Protein AF-A0A7R9ZHT0-F1 (afdb_monomer_lite)

pLDDT: mean 91.86, std 5.88, range [52.88, 96.81]

Organism: NCBI:txid2749911

Foldseek 3Di:
DDDDPVLLVLLVVLCVVQHQPVLVSSLVSLCPDPVCVPVCVSVVDDSVNSNVSNVVVVVVVVVVVVVVVVVVVPDDPPVVVVVVVLVVLCVQLVVQVVQQVVQVVVVHHRDDLVVGDPSNSVVVVVVVVVVVVVVVVVVVVVVVVVVVD

Structure (mmCIF, N/CA/C/O backbone):
data_AF-A0A7R9ZHT0-F1
#
_entry.id   AF-A0A7R9ZHT0-F1
#
loop_
_atom_site.group_PDB
_atom_site.id
_atom_site.type_symbol
_atom_site.label_atom_id
_atom_site.label_alt_id
_atom_site.label_comp_id
_atom_site.label_asym_id
_atom_site.label_entity_id
_atom_site.label_seq_id
_atom_site.pdbx_PDB_ins_code
_atom_site.Cartn_x
_atom_site.Cartn_y
_atom_site.Cartn_z
_atom_site.occupancy
_atom_site.B_iso_or_equiv
_atom_site.auth_seq_id
_atom_site.auth_comp_id
_atom_site.auth_asym_id
_atom_site.auth_atom_id
_atom_site.pdbx_PDB_model_num
ATOM 1 N N . ALA A 1 1 ? 15.931 15.652 -25.867 1.00 52.88 1 ALA A N 1
ATOM 2 C CA . ALA A 1 1 ? 14.928 14.864 -26.609 1.00 52.88 1 ALA A CA 1
ATOM 3 C C . ALA A 1 1 ? 14.161 14.002 -25.615 1.00 52.88 1 ALA A C 1
ATOM 5 O O . ALA A 1 1 ? 14.796 13.369 -24.778 1.00 52.88 1 ALA A O 1
ATOM 6 N N . HIS A 1 2 ? 12.830 14.044 -25.641 1.00 67.19 2 HIS A N 1
ATOM 7 C CA . HIS A 1 2 ? 11.986 13.210 -24.785 1.00 67.19 2 HIS A CA 1
ATOM 8 C C . HIS A 1 2 ? 11.977 11.781 -25.352 1.00 67.19 2 HIS A C 1
ATOM 10 O O . HIS A 1 2 ? 11.602 11.598 -26.505 1.00 67.19 2 HIS A O 1
ATOM 16 N N . PHE A 1 3 ? 12.427 10.796 -24.573 1.00 80.81 3 PHE A N 1
ATOM 17 C CA . PHE A 1 3 ? 12.337 9.377 -24.939 1.00 80.81 3 PHE A CA 1
ATOM 18 C C . PHE A 1 3 ? 10.975 8.843 -24.515 1.00 80.81 3 PHE A C 1
ATOM 20 O O . PHE A 1 3 ? 10.558 9.053 -23.374 1.00 80.81 3 PHE A O 1
ATOM 27 N N . ALA A 1 4 ? 10.284 8.180 -25.434 1.00 86.81 4 ALA A N 1
ATOM 28 C CA . ALA A 1 4 ? 9.029 7.513 -25.125 1.00 86.81 4 ALA A CA 1
ATOM 29 C C . ALA A 1 4 ? 9.278 6.225 -24.325 1.00 86.81 4 ALA A C 1
ATOM 31 O O . ALA A 1 4 ? 10.352 5.621 -24.395 1.00 86.81 4 ALA A O 1
ATOM 32 N N . LEU A 1 5 ? 8.268 5.781 -23.576 1.00 87.88 5 LEU A N 1
ATOM 33 C CA . LEU A 1 5 ? 8.373 4.562 -22.775 1.00 87.88 5 LEU A CA 1
ATOM 34 C C . LEU A 1 5 ? 8.554 3.317 -23.650 1.00 87.88 5 LEU A C 1
ATOM 36 O O . LEU A 1 5 ? 9.269 2.403 -23.244 1.00 87.88 5 LEU A O 1
ATOM 40 N N . GLU A 1 6 ? 7.962 3.272 -24.848 1.00 88.88 6 GLU A N 1
ATOM 41 C CA . GLU A 1 6 ? 8.163 2.147 -25.770 1.00 88.88 6 GLU A CA 1
ATOM 42 C C . GLU A 1 6 ? 9.625 2.027 -26.218 1.00 88.88 6 GLU A C 1
ATOM 44 O O . GLU A 1 6 ? 10.150 0.923 -26.338 1.00 88.88 6 GLU A O 1
ATOM 49 N N . GLN A 1 7 ? 10.305 3.160 -26.394 1.00 91.31 7 GLN A N 1
ATOM 50 C CA . GLN A 1 7 ? 11.706 3.208 -26.805 1.00 91.31 7 GLN A CA 1
ATOM 51 C C . GLN A 1 7 ? 12.630 2.691 -25.696 1.00 91.31 7 GLN A C 1
ATOM 53 O O . GLN A 1 7 ? 13.533 1.901 -25.961 1.00 91.31 7 GLN A O 1
ATOM 58 N N . ASP A 1 8 ? 12.370 3.078 -24.442 1.00 92.81 8 ASP A N 1
ATOM 59 C CA . ASP A 1 8 ? 13.091 2.541 -23.282 1.00 92.81 8 ASP A CA 1
ATOM 60 C C . ASP A 1 8 ? 12.857 1.035 -23.107 1.00 92.81 8 ASP A C 1
ATOM 62 O O . ASP A 1 8 ? 13.782 0.310 -22.747 1.00 92.81 8 ASP A O 1
ATOM 66 N N . ARG A 1 9 ? 11.638 0.548 -23.378 1.00 91.75 9 ARG A N 1
ATOM 67 C CA . ARG A 1 9 ? 11.325 -0.888 -23.329 1.00 91.75 9 ARG A CA 1
ATOM 68 C C . ARG A 1 9 ? 12.106 -1.668 -24.376 1.00 91.75 9 ARG A C 1
ATOM 70 O O . ARG A 1 9 ? 12.700 -2.681 -24.027 1.00 91.75 9 ARG A O 1
ATOM 77 N N . ALA A 1 10 ? 12.135 -1.192 -25.619 1.00 92.94 10 ALA A N 1
ATOM 78 C CA . ALA A 1 10 ? 12.894 -1.842 -26.682 1.00 92.94 10 ALA A CA 1
ATOM 79 C C . ALA A 1 10 ? 14.399 -1.872 -26.370 1.00 92.94 10 ALA A C 1
ATOM 81 O O . ALA A 1 10 ? 15.042 -2.906 -26.520 1.00 92.94 10 ALA A O 1
ATOM 82 N N . LEU A 1 11 ? 14.941 -0.763 -25.855 1.00 93.69 11 LEU A N 1
ATOM 83 C CA . LEU A 1 11 ? 16.327 -0.672 -25.396 1.00 93.69 11 LEU A CA 1
ATOM 84 C C . LEU A 1 11 ? 16.642 -1.701 -24.303 1.00 93.69 11 LEU A C 1
ATOM 86 O O . LEU A 1 11 ? 17.617 -2.437 -24.419 1.00 93.69 11 LEU A O 1
ATOM 90 N N . LEU A 1 12 ? 15.818 -1.775 -23.255 1.00 94.44 12 LEU A N 1
ATOM 91 C CA . LEU A 1 12 ? 16.025 -2.722 -22.157 1.00 94.44 12 LEU A CA 1
ATOM 92 C C . LEU A 1 12 ? 15.859 -4.179 -22.610 1.00 94.44 12 LEU A C 1
ATOM 94 O O . LEU A 1 12 ? 16.650 -5.020 -22.201 1.00 94.44 12 LEU A O 1
ATOM 98 N N . ALA A 1 13 ? 14.892 -4.473 -23.484 1.00 94.81 13 ALA A N 1
ATOM 99 C CA . ALA A 1 13 ? 14.693 -5.812 -24.038 1.00 94.81 13 ALA A CA 1
ATOM 100 C C . ALA A 1 13 ? 15.876 -6.259 -24.912 1.00 94.81 13 ALA A C 1
ATOM 102 O O . ALA A 1 13 ? 16.323 -7.399 -24.822 1.00 94.81 13 ALA A O 1
ATOM 103 N N . ALA A 1 14 ? 16.429 -5.354 -25.723 1.00 95.19 14 ALA A N 1
ATOM 104 C CA . ALA A 1 14 ? 17.631 -5.640 -26.496 1.00 95.19 14 ALA A CA 1
ATOM 105 C C . ALA A 1 14 ? 18.845 -5.879 -25.579 1.00 95.19 14 ALA A C 1
ATOM 107 O O . ALA A 1 14 ? 19.627 -6.796 -25.818 1.00 95.19 14 ALA A O 1
ATOM 108 N N . VAL A 1 15 ? 18.992 -5.106 -24.499 1.00 96.25 15 VAL A N 1
ATOM 109 C CA . VAL A 1 15 ? 20.058 -5.327 -23.506 1.00 96.25 15 VAL A CA 1
ATOM 110 C C . VAL A 1 15 ? 19.905 -6.660 -22.779 1.00 96.25 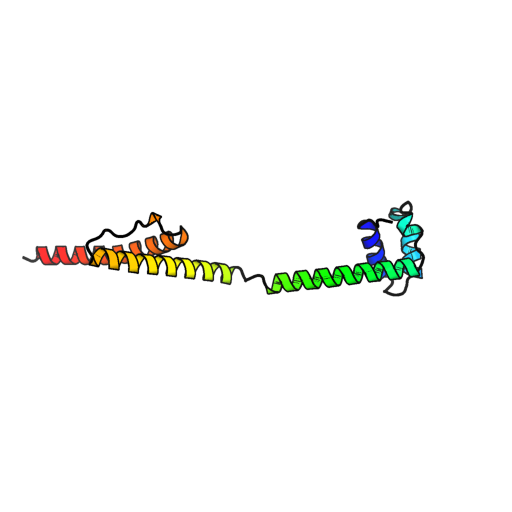15 VAL A C 1
ATOM 112 O O . VAL A 1 15 ? 20.903 -7.342 -22.573 1.00 96.25 15 VAL A O 1
ATOM 115 N N . ASP A 1 16 ? 18.684 -7.053 -22.427 1.00 96.44 16 ASP A N 1
ATOM 116 C CA . ASP A 1 16 ? 18.397 -8.363 -21.832 1.00 96.44 16 ASP A CA 1
ATOM 117 C C . ASP A 1 16 ? 18.773 -9.508 -22.790 1.00 96.44 16 ASP A C 1
ATOM 119 O O . ASP A 1 16 ? 19.438 -10.466 -22.402 1.00 96.44 16 ASP A O 1
ATOM 123 N N . LYS A 1 17 ? 18.454 -9.353 -24.082 1.00 96.81 17 LYS A N 1
ATOM 124 C CA . LYS A 1 17 ? 18.756 -10.334 -25.134 1.00 96.81 17 LYS A CA 1
ATOM 125 C C . LYS A 1 17 ? 20.254 -10.480 -25.433 1.00 96.81 17 LYS A C 1
ATOM 127 O O . LYS A 1 17 ? 20.725 -11.598 -25.630 1.00 96.81 17 LYS A O 1
ATOM 132 N N . PHE A 1 18 ? 20.997 -9.375 -25.524 1.00 96.56 18 PHE A N 1
ATOM 133 C CA . PHE A 1 18 ? 22.396 -9.371 -25.992 1.00 96.56 18 PHE A CA 1
ATOM 134 C C . PHE A 1 18 ? 23.443 -9.182 -24.892 1.00 96.56 18 PHE A C 1
ATOM 136 O O . PHE A 1 18 ? 24.641 -9.323 -25.158 1.00 96.56 18 PHE A O 1
ATOM 143 N N . GLY A 1 19 ? 23.002 -8.884 -23.673 1.00 95.38 19 GLY A N 1
ATOM 144 C CA . GLY A 1 19 ? 23.847 -8.603 -22.523 1.00 95.38 19 GLY A CA 1
ATOM 145 C C . GLY A 1 19 ? 24.223 -7.125 -22.388 1.00 95.38 19 GLY A C 1
ATOM 146 O O . GLY A 1 19 ? 24.442 -6.397 -23.362 1.00 95.38 19 GLY A O 1
ATOM 147 N N . TYR A 1 20 ? 24.345 -6.683 -21.136 1.00 96.19 20 TYR A N 1
ATOM 148 C CA . TYR A 1 20 ? 24.838 -5.351 -20.794 1.00 96.19 20 TYR A CA 1
ATOM 149 C C . TYR A 1 20 ? 26.281 -5.159 -21.288 1.00 96.19 20 TYR A C 1
ATOM 151 O O . TYR A 1 20 ? 27.129 -6.031 -21.114 1.00 96.19 20 TYR A O 1
ATOM 159 N N . GLY A 1 21 ? 26.570 -4.007 -21.899 1.00 93.56 21 GLY A N 1
ATOM 160 C CA . GLY A 1 21 ? 27.882 -3.700 -22.478 1.00 93.56 21 GLY A CA 1
ATOM 161 C C . GLY A 1 21 ? 28.012 -4.054 -23.962 1.00 93.56 21 GLY A C 1
ATOM 162 O O . GLY A 1 21 ? 28.861 -3.482 -24.644 1.00 93.56 21 GLY A O 1
ATOM 163 N N . ASN A 1 22 ? 27.143 -4.916 -24.504 1.00 96.12 22 ASN A N 1
ATOM 164 C CA . ASN A 1 22 ? 27.160 -5.301 -25.917 1.00 96.12 22 ASN A CA 1
ATOM 165 C C . ASN A 1 22 ? 26.381 -4.302 -26.798 1.00 96.12 22 ASN A C 1
ATOM 167 O O . ASN A 1 22 ? 25.418 -4.640 -27.489 1.00 96.12 22 ASN A O 1
ATOM 171 N N . TRP A 1 23 ? 26.777 -3.027 -26.741 1.00 95.75 23 TRP A N 1
ATOM 172 C CA . TRP A 1 23 ? 26.031 -1.914 -27.343 1.00 95.75 23 TRP A CA 1
ATOM 173 C C . TRP A 1 23 ? 25.949 -1.969 -28.862 1.00 95.75 23 TRP A C 1
ATOM 175 O O . TRP A 1 23 ? 25.027 -1.405 -29.442 1.00 95.75 23 TRP A O 1
ATOM 185 N N . GLU A 1 24 ? 26.908 -2.624 -29.510 1.00 95.62 24 GLU A N 1
ATOM 186 C CA . GLU A 1 24 ? 26.866 -2.843 -30.948 1.00 95.62 24 GLU A CA 1
ATOM 187 C C . GLU A 1 24 ? 25.712 -3.768 -31.330 1.00 95.62 24 GLU A C 1
ATOM 189 O O . GLU A 1 24 ? 24.863 -3.361 -32.118 1.00 95.62 24 GLU A O 1
ATOM 194 N N . ALA A 1 25 ? 25.610 -4.942 -30.702 1.00 95.69 25 ALA A N 1
ATOM 195 C CA . ALA A 1 25 ? 24.510 -5.871 -30.951 1.00 95.69 25 ALA A CA 1
ATOM 196 C C . ALA A 1 25 ? 23.144 -5.250 -30.611 1.00 95.69 25 ALA A C 1
ATOM 198 O O . ALA A 1 25 ? 22.204 -5.349 -31.397 1.00 95.69 25 ALA A O 1
ATOM 199 N N . VAL A 1 26 ? 23.057 -4.528 -29.488 1.00 95.56 26 VAL A N 1
ATOM 200 C CA . VAL A 1 26 ? 21.846 -3.790 -29.088 1.00 95.56 26 VAL A CA 1
ATOM 201 C C . VAL A 1 26 ? 21.449 -2.758 -30.144 1.00 95.56 26 VAL A C 1
ATOM 203 O O . VAL A 1 26 ? 20.281 -2.655 -30.506 1.00 95.56 26 VAL A O 1
ATOM 206 N N . ARG A 1 27 ? 22.410 -1.990 -30.664 1.00 95.25 27 ARG A N 1
ATOM 207 C CA . ARG A 1 27 ? 22.149 -0.974 -31.688 1.00 95.25 27 ARG A CA 1
ATOM 208 C C . ARG A 1 27 ? 21.666 -1.593 -32.995 1.00 95.25 27 ARG A C 1
ATOM 210 O O . ARG A 1 27 ? 20.751 -1.049 -33.608 1.00 95.25 27 ARG A O 1
ATOM 217 N N . GLU A 1 28 ? 22.281 -2.689 -33.431 1.00 94.75 28 GLU A N 1
ATOM 218 C CA . GLU A 1 28 ? 21.884 -3.353 -34.675 1.00 94.75 28 GLU A CA 1
ATOM 219 C C . GLU A 1 28 ? 20.489 -3.982 -34.565 1.00 94.75 28 GLU A C 1
ATOM 221 O O . GLU A 1 28 ? 19.693 -3.839 -35.491 1.00 94.75 28 GLU A O 1
ATOM 226 N N . GLU A 1 29 ? 20.128 -4.555 -33.411 1.00 94.12 29 GLU A N 1
ATOM 227 C CA . GLU A 1 29 ? 18.758 -5.023 -33.159 1.00 94.12 29 GLU A CA 1
ATOM 228 C C . GLU A 1 29 ? 17.744 -3.884 -33.313 1.00 94.12 29 GLU A C 1
ATOM 230 O O . GLU A 1 29 ? 16.784 -4.008 -34.072 1.00 94.12 29 GLU A O 1
ATOM 235 N N . LEU A 1 30 ? 17.987 -2.742 -32.658 1.00 92.31 30 LEU A N 1
ATOM 236 C CA . LEU A 1 30 ? 17.079 -1.592 -32.706 1.00 92.31 30 LEU A CA 1
ATOM 237 C C . LEU A 1 30 ? 16.915 -1.036 -34.125 1.00 92.31 30 LEU A C 1
ATOM 239 O O . LEU A 1 30 ? 15.847 -0.535 -34.470 1.00 92.31 30 LEU A O 1
ATOM 243 N N . ARG A 1 31 ? 17.959 -1.120 -34.954 1.00 92.19 31 ARG A N 1
ATOM 244 C CA . ARG A 1 31 ? 17.916 -0.710 -36.366 1.00 92.19 31 ARG A CA 1
ATOM 245 C C . ARG A 1 31 ? 17.191 -1.702 -37.257 1.00 92.19 31 ARG A C 1
ATOM 247 O O . ARG A 1 31 ? 16.570 -1.294 -38.235 1.00 92.19 31 ARG A O 1
ATOM 254 N N . SER A 1 32 ? 17.287 -2.985 -36.931 1.00 91.50 32 SER A N 1
ATOM 255 C CA . SER A 1 32 ? 16.609 -4.051 -37.666 1.00 91.50 32 SER A CA 1
ATOM 256 C C . SER A 1 32 ? 15.109 -4.132 -37.364 1.00 91.50 32 SER A C 1
ATOM 258 O O . SER A 1 32 ? 14.355 -4.683 -38.165 1.00 91.50 32 SER A O 1
ATOM 260 N N . ASP A 1 33 ? 14.662 -3.563 -36.241 1.00 89.94 33 ASP A N 1
ATOM 261 C CA . ASP A 1 33 ? 13.259 -3.572 -35.836 1.00 89.94 33 ASP A CA 1
ATOM 262 C C . ASP A 1 33 ? 12.406 -2.609 -36.684 1.00 89.94 33 ASP A C 1
ATOM 264 O O . ASP A 1 33 ? 12.517 -1.379 -36.610 1.00 89.94 33 ASP A O 1
ATOM 268 N N . VAL A 1 34 ? 11.483 -3.190 -37.455 1.00 90.12 34 VAL A N 1
ATOM 269 C CA . VAL A 1 34 ? 10.526 -2.473 -38.311 1.00 90.12 34 VAL A CA 1
ATOM 270 C C . VAL A 1 34 ? 9.637 -1.525 -37.497 1.00 90.12 34 VAL A C 1
ATOM 272 O O . VAL A 1 34 ? 9.286 -0.445 -37.973 1.00 90.12 34 VAL A O 1
ATOM 275 N N . HIS A 1 35 ? 9.308 -1.864 -36.248 1.00 87.81 35 HIS A N 1
ATOM 276 C CA . HIS A 1 35 ? 8.480 -1.019 -35.383 1.00 87.81 35 HIS A CA 1
ATOM 277 C C . HIS A 1 35 ? 9.207 0.248 -34.915 1.00 87.81 35 HIS A C 1
ATOM 279 O O . HIS A 1 35 ? 8.567 1.244 -34.563 1.00 87.81 35 HIS A O 1
ATOM 285 N N . LEU A 1 36 ? 10.540 0.242 -34.951 1.00 88.19 36 LEU A N 1
ATOM 286 C CA . LEU A 1 36 ? 11.381 1.375 -34.574 1.00 88.19 36 LEU A CA 1
ATOM 287 C C . LEU A 1 36 ? 11.918 2.142 -35.782 1.00 88.19 36 LEU A C 1
ATOM 289 O O . LEU A 1 36 ? 12.610 3.141 -35.588 1.00 88.19 36 LEU A O 1
ATOM 293 N N . GLN A 1 37 ? 11.597 1.731 -37.010 1.00 86.94 37 GLN A N 1
ATOM 294 C CA . GLN A 1 37 ? 12.170 2.288 -38.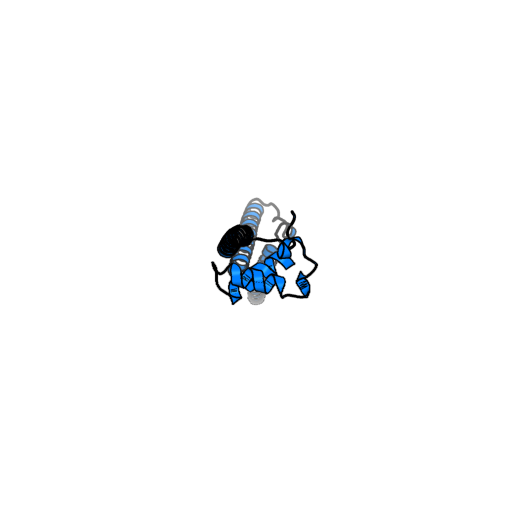239 1.00 86.94 37 GLN A CA 1
ATOM 295 C C . GLN A 1 37 ? 12.031 3.818 -38.334 1.00 86.94 37 GLN A C 1
ATOM 297 O O . GLN A 1 37 ? 12.968 4.513 -38.725 1.00 86.94 37 GLN A O 1
ATOM 302 N N . PHE A 1 38 ? 10.881 4.361 -37.925 1.00 88.38 38 PHE A N 1
ATOM 303 C CA . PHE A 1 38 ? 10.607 5.806 -37.940 1.00 88.38 38 PHE A CA 1
ATOM 304 C C . PHE A 1 38 ? 10.903 6.499 -36.602 1.00 88.38 38 PHE A C 1
ATOM 306 O O . PHE A 1 38 ? 10.732 7.709 -36.458 1.00 88.38 38 PHE A O 1
ATOM 313 N N . GLN A 1 39 ? 11.373 5.749 -35.603 1.00 88.69 39 GLN A N 1
ATOM 314 C CA . GLN A 1 39 ? 11.724 6.271 -34.287 1.00 88.69 39 GLN A CA 1
ATOM 315 C C . GLN A 1 39 ? 13.144 6.845 -34.312 1.00 88.69 39 GLN A C 1
ATOM 317 O O . GLN A 1 39 ? 14.078 6.284 -33.738 1.00 88.69 39 GLN A O 1
ATOM 322 N N . HIS A 1 40 ? 13.306 7.998 -34.968 1.00 86.69 40 HIS A N 1
ATOM 323 C CA . HIS A 1 40 ? 14.607 8.637 -35.208 1.00 86.69 40 HIS A CA 1
ATOM 324 C C . HIS A 1 40 ? 15.456 8.834 -33.941 1.00 86.69 40 HIS A C 1
ATOM 326 O O . HIS A 1 40 ? 16.682 8.761 -34.009 1.00 86.69 40 HIS A O 1
ATOM 332 N N . ALA A 1 41 ? 14.821 9.036 -32.780 1.00 86.69 41 ALA A N 1
ATOM 333 C CA . ALA A 1 41 ? 15.514 9.166 -31.499 1.00 86.69 41 ALA A CA 1
ATOM 334 C C . ALA A 1 41 ? 16.298 7.901 -31.106 1.00 86.69 41 ALA A C 1
ATOM 336 O O . ALA A 1 41 ? 17.391 8.028 -30.564 1.00 86.69 41 ALA A O 1
ATOM 337 N N . VAL A 1 42 ? 15.758 6.711 -31.396 1.00 88.88 42 VAL A N 1
ATOM 338 C CA . VAL A 1 42 ? 16.399 5.414 -31.121 1.00 88.88 42 VAL A CA 1
ATOM 339 C C . VAL A 1 42 ? 17.342 5.031 -32.259 1.00 88.88 42 VAL A C 1
ATOM 341 O O . VAL A 1 42 ? 18.483 4.647 -32.015 1.00 88.88 42 VAL A O 1
ATOM 344 N N . GLN A 1 43 ? 16.903 5.220 -33.507 1.00 90.31 43 GLN A N 1
ATOM 345 C CA . GLN A 1 43 ? 17.689 4.903 -34.707 1.00 90.31 43 GLN A CA 1
ATOM 346 C C . GLN A 1 43 ? 19.013 5.684 -34.782 1.00 90.31 43 GLN A C 1
ATOM 348 O O . GLN A 1 43 ? 20.027 5.172 -35.263 1.00 90.31 43 GLN A O 1
ATOM 353 N N . GLY A 1 44 ? 19.012 6.926 -34.287 1.00 89.62 44 GLY A N 1
ATOM 354 C CA . GLY A 1 44 ? 20.173 7.814 -34.278 1.00 89.62 44 GLY A CA 1
ATOM 355 C C . GLY A 1 44 ? 21.135 7.623 -33.103 1.00 89.62 44 GLY A C 1
ATOM 356 O O . GLY A 1 44 ? 22.127 8.348 -33.025 1.00 89.62 44 GLY A O 1
ATOM 357 N N . MET A 1 45 ? 20.873 6.697 -32.174 1.00 91.12 45 MET A N 1
ATOM 358 C CA . MET A 1 45 ? 21.739 6.522 -31.006 1.00 91.12 45 MET A CA 1
ATOM 359 C C . MET A 1 45 ? 23.085 5.897 -31.391 1.00 91.12 45 MET A C 1
ATOM 361 O O . MET A 1 45 ? 23.158 4.873 -32.075 1.00 91.12 45 MET A O 1
ATOM 365 N N . ASN A 1 46 ? 24.170 6.490 -30.895 1.00 93.94 46 ASN A N 1
ATOM 366 C CA . ASN A 1 46 ? 25.476 5.836 -30.875 1.00 93.94 46 ASN A CA 1
ATOM 367 C C . ASN A 1 46 ? 25.616 4.949 -29.616 1.00 93.94 46 ASN A C 1
ATOM 369 O O . ASN A 1 46 ? 24.778 4.992 -28.715 1.00 93.94 46 ASN A O 1
ATOM 373 N N . GLN A 1 47 ? 26.677 4.141 -29.547 1.00 94.44 47 GLN A N 1
ATOM 374 C CA . GLN A 1 47 ? 26.890 3.198 -28.438 1.00 94.44 47 GLN A CA 1
ATOM 375 C C . GLN A 1 47 ? 26.968 3.899 -27.067 1.00 94.44 47 GLN A C 1
ATOM 377 O O . GLN A 1 47 ? 26.400 3.409 -26.096 1.00 94.44 47 GLN A O 1
ATOM 382 N N . ASP A 1 48 ? 27.600 5.074 -26.996 1.00 95.00 48 ASP A N 1
ATOM 383 C CA . ASP A 1 48 ? 27.708 5.873 -25.766 1.00 95.00 48 ASP A CA 1
ATOM 384 C C . ASP A 1 48 ? 26.339 6.387 -25.285 1.00 95.00 48 ASP A C 1
ATOM 386 O O . ASP A 1 48 ? 26.013 6.311 -24.101 1.00 95.00 48 ASP A O 1
ATOM 390 N N . MET A 1 49 ? 25.490 6.850 -26.206 1.00 93.88 49 MET A N 1
ATOM 391 C CA . MET A 1 49 ? 24.121 7.267 -25.896 1.00 93.88 49 MET A CA 1
ATOM 392 C C . MET A 1 49 ? 23.273 6.099 -25.393 1.00 93.88 49 MET A C 1
ATOM 394 O O . MET A 1 49 ? 22.478 6.292 -24.472 1.00 93.88 49 MET A O 1
ATOM 398 N N . ILE A 1 50 ? 23.441 4.906 -25.978 1.00 94.50 50 ILE A N 1
ATOM 399 C CA . ILE A 1 50 ? 22.761 3.682 -25.528 1.00 94.50 50 ILE A CA 1
ATOM 400 C C . ILE A 1 50 ? 23.193 3.362 -24.100 1.00 94.50 50 ILE A C 1
ATOM 402 O O . ILE A 1 50 ? 22.334 3.298 -23.223 1.00 94.50 50 ILE A O 1
ATOM 406 N N . GLY A 1 51 ? 24.501 3.270 -23.842 1.00 95.12 51 GLY A N 1
ATOM 407 C CA . GLY A 1 51 ? 25.033 2.997 -22.504 1.00 95.12 51 GLY A CA 1
ATOM 408 C C . GLY A 1 51 ? 24.507 3.986 -21.460 1.00 95.12 51 GLY A C 1
ATOM 409 O O . GLY A 1 51 ? 23.866 3.588 -20.489 1.00 95.12 51 GLY A O 1
ATOM 410 N N . LYS A 1 52 ? 24.634 5.295 -21.720 1.00 95.19 52 LYS A N 1
ATOM 411 C CA . LYS A 1 52 ? 24.128 6.347 -20.819 1.00 95.19 52 LYS A CA 1
ATOM 412 C C . LYS A 1 52 ? 22.626 6.242 -20.560 1.00 95.19 52 LYS A C 1
ATOM 414 O O . LYS A 1 52 ? 22.177 6.511 -19.442 1.00 95.19 52 LYS A O 1
ATOM 419 N N . ARG A 1 53 ? 21.832 5.893 -21.580 1.00 94.25 53 ARG A N 1
ATOM 420 C CA . ARG A 1 53 ? 20.376 5.765 -21.441 1.00 94.25 53 ARG A CA 1
ATOM 421 C C . ARG A 1 53 ? 20.007 4.552 -20.596 1.00 94.25 53 ARG A C 1
ATOM 423 O O . ARG A 1 53 ? 19.159 4.685 -19.713 1.00 94.25 53 ARG A O 1
ATOM 430 N N . ILE A 1 54 ? 20.659 3.417 -20.826 1.00 95.31 54 ILE A N 1
ATOM 431 C CA . ILE A 1 54 ? 20.463 2.196 -20.043 1.00 95.31 54 ILE A CA 1
ATOM 432 C C . ILE A 1 54 ? 20.857 2.436 -18.586 1.00 95.31 54 ILE A C 1
ATOM 434 O O . ILE A 1 54 ? 20.043 2.191 -17.703 1.00 95.31 54 ILE A O 1
ATOM 438 N N . ASP A 1 55 ? 22.015 3.042 -18.322 1.00 95.31 55 ASP A N 1
ATOM 439 C CA . ASP A 1 55 ? 22.459 3.368 -16.958 1.00 95.31 55 ASP A CA 1
ATOM 440 C C . ASP A 1 55 ? 21.492 4.297 -16.230 1.00 95.31 55 ASP A C 1
ATOM 442 O O . ASP A 1 55 ? 21.285 4.203 -15.019 1.00 95.31 55 ASP A O 1
ATOM 446 N N . TYR A 1 56 ? 20.913 5.253 -16.956 1.00 94.44 56 TYR A N 1
ATOM 447 C CA . TYR A 1 56 ? 19.878 6.116 -16.410 1.00 94.44 56 TYR A CA 1
ATOM 448 C C . TYR A 1 56 ? 18.616 5.318 -16.048 1.00 94.44 56 TYR A C 1
ATOM 450 O O . TYR A 1 56 ? 18.089 5.488 -14.949 1.00 94.44 56 TYR A O 1
ATOM 458 N N . ARG A 1 57 ? 18.143 4.431 -16.933 1.00 93.62 57 ARG A N 1
ATOM 459 C CA . ARG A 1 57 ? 16.942 3.611 -16.701 1.00 93.62 57 ARG A CA 1
ATOM 460 C C . ARG A 1 57 ? 17.132 2.579 -15.593 1.00 93.62 57 ARG A C 1
ATOM 462 O O . ARG A 1 57 ? 16.227 2.431 -14.777 1.00 93.62 57 ARG A O 1
ATOM 469 N N . MET A 1 58 ? 18.296 1.941 -15.515 1.00 93.31 58 MET A N 1
ATOM 470 C CA . MET A 1 58 ? 18.645 1.004 -14.444 1.00 93.31 58 MET A CA 1
ATOM 471 C C . MET A 1 58 ? 18.609 1.701 -13.080 1.00 93.31 58 MET A C 1
ATOM 473 O O . MET A 1 58 ? 17.892 1.257 -12.190 1.00 93.31 58 MET A O 1
ATOM 477 N N . ARG A 1 59 ? 19.236 2.879 -12.951 1.00 95.19 59 ARG A N 1
ATOM 478 C CA . ARG A 1 59 ? 19.181 3.679 -11.712 1.00 95.19 59 ARG A CA 1
ATOM 479 C C . ARG A 1 59 ? 17.768 4.119 -11.325 1.00 95.19 59 ARG A C 1
ATOM 481 O O . ARG A 1 59 ? 17.462 4.245 -10.142 1.00 95.19 59 ARG A O 1
ATOM 488 N N . GLN A 1 60 ? 16.908 4.422 -12.300 1.00 94.25 60 GLN A N 1
ATOM 489 C CA . GLN A 1 60 ? 15.498 4.725 -12.020 1.00 94.25 60 GLN A CA 1
ATOM 490 C C . GLN A 1 60 ? 14.762 3.484 -11.505 1.00 94.25 60 GLN A C 1
ATOM 492 O O . GLN A 1 60 ? 14.050 3.572 -10.509 1.00 94.25 60 GLN A O 1
ATOM 497 N N . MET A 1 61 ? 14.981 2.330 -12.136 1.00 93.75 61 MET A N 1
ATOM 498 C CA . MET A 1 61 ? 14.387 1.060 -11.725 1.00 93.75 61 MET A CA 1
ATOM 499 C C . MET A 1 61 ? 14.822 0.652 -10.312 1.00 93.75 61 MET A C 1
ATOM 501 O O . MET A 1 61 ? 13.974 0.276 -9.512 1.00 93.75 61 MET A O 1
ATOM 505 N N . GLU A 1 62 ? 16.105 0.792 -9.970 1.00 94.94 62 GLU A N 1
ATOM 506 C CA . GLU A 1 62 ? 16.625 0.528 -8.619 1.00 94.94 62 GLU A CA 1
ATOM 507 C C . GLU A 1 62 ? 15.909 1.373 -7.558 1.00 94.94 62 GLU A C 1
ATOM 509 O O . GLU A 1 62 ? 15.446 0.846 -6.548 1.00 94.94 62 GLU A O 1
ATOM 514 N N . LYS A 1 63 ? 15.730 2.674 -7.820 1.00 96.00 63 LYS A N 1
ATOM 515 C CA . LYS A 1 63 ? 14.987 3.573 -6.922 1.00 96.00 63 LYS A CA 1
ATOM 516 C C . LYS A 1 63 ? 13.519 3.183 -6.786 1.00 96.00 63 LYS A C 1
ATOM 518 O O . LYS A 1 63 ? 12.953 3.280 -5.698 1.00 96.00 63 LYS A O 1
ATOM 523 N N . GLU A 1 64 ? 12.881 2.765 -7.878 1.00 94.56 64 GLU A N 1
ATOM 524 C CA . GLU A 1 64 ? 11.500 2.283 -7.833 1.00 94.56 64 GLU A CA 1
ATOM 525 C C . GLU A 1 64 ? 11.372 0.998 -7.011 1.00 94.56 64 GLU A C 1
ATOM 527 O O . GLU A 1 64 ? 10.425 0.868 -6.234 1.00 94.56 64 GLU A O 1
ATOM 532 N N . VAL A 1 65 ? 12.315 0.064 -7.157 1.00 95.56 65 VAL A N 1
ATOM 533 C CA . VAL A 1 65 ? 12.357 -1.174 -6.370 1.00 95.56 65 VAL A CA 1
ATOM 534 C C . VAL A 1 65 ? 12.526 -0.850 -4.889 1.00 95.56 65 VAL A C 1
ATOM 536 O O . VAL A 1 65 ? 11.708 -1.290 -4.085 1.00 95.56 65 VAL A O 1
ATOM 539 N N . GLU A 1 66 ? 13.490 -0.001 -4.530 1.00 95.62 66 GLU A N 1
ATOM 540 C CA . GLU A 1 66 ? 13.709 0.431 -3.145 1.00 95.62 66 GLU A CA 1
ATOM 541 C C . GLU A 1 66 ? 12.447 1.072 -2.539 1.00 95.62 66 GLU A C 1
ATOM 543 O O . GLU A 1 66 ? 12.038 0.748 -1.419 1.00 95.62 66 GLU A O 1
ATOM 548 N N . ALA A 1 67 ? 11.773 1.948 -3.292 1.00 94.94 67 ALA A N 1
ATOM 549 C CA . ALA A 1 67 ? 10.536 2.584 -2.850 1.00 94.94 67 ALA A CA 1
ATOM 550 C C . ALA A 1 67 ? 9.403 1.566 -2.627 1.00 94.94 67 ALA A C 1
ATOM 552 O O . ALA A 1 67 ? 8.678 1.660 -1.631 1.00 94.94 67 ALA A O 1
ATOM 553 N N . ARG A 1 68 ? 9.257 0.581 -3.524 1.00 93.38 68 ARG A N 1
ATOM 554 C CA . ARG A 1 68 ? 8.255 -0.492 -3.400 1.00 93.38 68 ARG A CA 1
ATOM 555 C C . ARG A 1 68 ? 8.548 -1.399 -2.211 1.00 93.38 68 ARG A C 1
ATOM 557 O O . ARG A 1 68 ? 7.632 -1.700 -1.453 1.00 93.38 68 ARG A O 1
ATOM 564 N N . GLU A 1 69 ? 9.805 -1.777 -1.999 1.00 94.00 69 GLU A N 1
ATOM 565 C CA . GLU A 1 69 ? 10.212 -2.579 -0.843 1.00 94.00 69 GLU A CA 1
ATOM 566 C C . GLU A 1 69 ? 9.976 -1.845 0.475 1.00 94.00 69 GLU A C 1
ATOM 568 O O . GLU A 1 69 ? 9.473 -2.433 1.432 1.00 94.00 69 GLU A O 1
ATOM 573 N N . LYS A 1 70 ? 10.305 -0.550 0.536 1.00 93.88 70 LYS A N 1
ATOM 574 C CA . LYS A 1 70 ? 10.044 0.276 1.719 1.00 93.88 70 LYS A CA 1
ATOM 575 C C . LYS A 1 70 ? 8.551 0.354 2.017 1.00 93.88 70 LYS A C 1
ATOM 577 O O . LYS A 1 70 ? 8.158 0.212 3.174 1.00 93.88 70 LYS A O 1
ATOM 582 N N . LYS A 1 71 ? 7.727 0.542 0.981 1.00 92.31 71 LYS A N 1
ATOM 583 C CA . LYS A 1 71 ? 6.270 0.556 1.115 1.00 92.31 71 LYS A CA 1
ATOM 584 C C . LYS A 1 71 ? 5.760 -0.784 1.644 1.00 92.31 71 LYS A C 1
ATOM 586 O O . LYS A 1 71 ? 5.073 -0.796 2.659 1.00 92.31 71 LYS A O 1
ATOM 591 N N . LEU A 1 72 ? 6.184 -1.892 1.039 1.00 88.94 72 LEU A N 1
ATOM 592 C CA . LEU A 1 72 ? 5.785 -3.240 1.446 1.00 88.94 72 LEU A CA 1
ATOM 593 C C . LEU A 1 72 ? 6.193 -3.556 2.893 1.00 88.94 72 LEU A C 1
ATOM 595 O O . LEU A 1 72 ? 5.405 -4.118 3.642 1.00 88.94 72 LEU A O 1
ATOM 599 N N . LYS A 1 73 ? 7.393 -3.144 3.321 1.00 87.81 73 LYS A N 1
ATOM 600 C CA . LYS A 1 73 ? 7.852 -3.301 4.714 1.00 87.81 73 LYS A CA 1
ATOM 601 C C . LYS A 1 73 ? 7.031 -2.479 5.712 1.00 87.81 73 LYS A C 1
ATOM 603 O O . LYS A 1 73 ? 6.945 -2.855 6.875 1.00 87.81 73 LYS A O 1
ATOM 608 N N . SER A 1 74 ? 6.474 -1.347 5.280 1.00 88.25 74 SER A N 1
ATOM 609 C CA . SER A 1 74 ? 5.645 -0.474 6.123 1.00 88.25 74 SER A CA 1
ATOM 610 C C . SER A 1 74 ? 4.159 -0.840 6.126 1.00 88.25 74 SER A C 1
ATOM 612 O O . SER A 1 74 ? 3.423 -0.393 7.006 1.00 88.25 74 SER A O 1
ATOM 614 N N . GLU A 1 75 ? 3.704 -1.633 5.155 1.00 89.94 75 GLU A N 1
ATOM 615 C CA . GLU A 1 75 ? 2.318 -2.076 5.075 1.00 89.94 75 GLU A CA 1
ATOM 616 C C . GLU A 1 75 ? 2.052 -3.120 6.163 1.00 89.94 75 GLU A C 1
ATOM 618 O O . GLU A 1 75 ? 2.640 -4.202 6.197 1.00 89.94 75 GLU A O 1
ATOM 623 N N . LYS A 1 76 ? 1.155 -2.779 7.093 1.00 89.38 76 LYS A N 1
ATOM 624 C CA . LYS A 1 76 ? 0.713 -3.722 8.117 1.00 89.38 76 LYS A CA 1
ATOM 625 C C . LYS A 1 76 ? -0.124 -4.827 7.459 1.00 89.38 76 LYS A C 1
ATOM 627 O O . LYS A 1 76 ? -1.023 -4.510 6.676 1.00 89.38 76 LYS A O 1
ATOM 632 N N . PRO A 1 77 ? 0.099 -6.103 7.811 1.00 90.69 77 PRO A N 1
ATOM 633 C CA . PRO A 1 77 ? -0.768 -7.194 7.385 1.00 90.69 77 PRO A CA 1
ATOM 634 C C . PRO A 1 77 ? -2.238 -6.935 7.750 1.00 90.69 77 PRO A C 1
ATOM 636 O O . PRO A 1 77 ? -2.534 -6.409 8.825 1.00 90.69 77 PRO A O 1
ATOM 639 N N . ALA A 1 78 ? -3.171 -7.329 6.879 1.00 90.62 78 ALA A N 1
ATOM 640 C CA . ALA A 1 78 ? -4.601 -7.043 7.052 1.00 90.62 78 ALA A CA 1
ATOM 641 C C . ALA A 1 78 ? -5.175 -7.585 8.376 1.00 90.62 78 ALA A C 1
ATOM 643 O O . ALA A 1 78 ? -6.003 -6.934 9.010 1.00 90.62 78 ALA A O 1
ATOM 644 N N . ASN A 1 79 ? -4.694 -8.744 8.830 1.00 92.12 79 ASN A N 1
ATOM 645 C CA . ASN A 1 79 ? -5.061 -9.326 10.121 1.00 92.12 79 ASN A CA 1
ATOM 646 C C . ASN A 1 79 ? -4.589 -8.473 11.311 1.00 92.12 79 ASN A C 1
ATOM 648 O O . ASN A 1 79 ? -5.319 -8.353 12.290 1.00 92.12 79 ASN A O 1
ATOM 652 N N . VAL A 1 80 ? -3.408 -7.851 11.227 1.00 93.12 80 VAL A N 1
ATOM 653 C CA . VAL A 1 80 ? -2.900 -6.943 12.270 1.00 93.12 80 VAL A CA 1
ATOM 654 C C . VAL A 1 80 ? -3.754 -5.680 12.329 1.00 93.12 80 VAL A C 1
ATOM 656 O O . VAL A 1 80 ? -4.145 -5.264 13.413 1.00 93.12 80 VAL A O 1
ATOM 659 N N . VAL A 1 81 ? -4.111 -5.110 11.175 1.00 93.75 81 VAL A N 1
ATOM 660 C CA . VAL A 1 81 ? -4.995 -3.933 11.106 1.00 93.75 81 VAL A CA 1
ATOM 661 C C . VAL A 1 81 ? -6.377 -4.244 11.688 1.00 93.75 81 VAL A C 1
ATOM 663 O O . VAL A 1 81 ? -6.903 -3.463 12.479 1.00 93.75 81 VAL A O 1
ATOM 666 N N . ALA A 1 82 ? -6.954 -5.399 11.344 1.00 92.44 82 ALA A N 1
ATOM 667 C CA . ALA A 1 82 ? -8.236 -5.836 11.891 1.00 92.44 82 ALA A CA 1
ATOM 668 C C . ALA A 1 82 ? -8.172 -6.041 13.416 1.00 92.44 82 ALA A C 1
ATOM 670 O O . ALA A 1 82 ? -9.059 -5.578 14.131 1.00 92.44 82 ALA A O 1
ATOM 671 N N . ALA A 1 83 ? -7.104 -6.670 13.921 1.00 93.12 83 ALA A N 1
ATOM 672 C CA . ALA A 1 83 ? -6.897 -6.863 15.353 1.00 93.12 83 ALA A CA 1
ATOM 673 C C . ALA A 1 83 ? -6.730 -5.529 16.101 1.00 93.12 83 ALA A C 1
ATOM 675 O O . ALA A 1 83 ? -7.341 -5.337 17.149 1.00 93.12 83 ALA A O 1
ATOM 676 N N . GLU A 1 84 ? -5.961 -4.579 15.559 1.00 94.69 84 GLU A N 1
ATOM 677 C CA . GLU A 1 84 ? -5.814 -3.237 16.140 1.00 94.69 84 GLU A CA 1
ATOM 678 C C . GLU A 1 84 ? -7.158 -2.500 16.210 1.00 94.69 84 GLU A C 1
ATOM 680 O O . GLU A 1 84 ? -7.467 -1.887 17.233 1.00 94.69 84 GLU A O 1
ATOM 685 N N . LYS A 1 85 ? -7.983 -2.605 15.160 1.00 94.50 85 LYS A N 1
ATOM 686 C CA . LYS A 1 85 ? -9.323 -2.007 15.124 1.00 94.50 85 LYS A CA 1
ATOM 687 C C . LYS A 1 85 ? -10.255 -2.632 16.166 1.00 94.50 85 LYS A C 1
ATOM 689 O O . LYS A 1 85 ? -10.930 -1.901 16.885 1.00 94.50 85 LYS A O 1
ATOM 694 N N . ALA A 1 86 ? -10.245 -3.959 16.298 1.00 94.25 86 ALA A N 1
ATOM 695 C CA . ALA A 1 86 ? -11.023 -4.662 17.317 1.00 94.25 86 ALA A CA 1
ATOM 696 C C . ALA A 1 86 ? -10.587 -4.271 18.740 1.00 94.25 86 ALA A C 1
ATOM 698 O O . ALA A 1 86 ? -11.423 -3.962 19.585 1.00 94.25 86 ALA A O 1
ATOM 699 N N . ILE A 1 87 ? -9.275 -4.200 18.998 1.00 95.75 87 ILE A N 1
ATOM 700 C CA . ILE A 1 87 ? -8.734 -3.755 20.292 1.00 95.75 87 ILE A CA 1
ATOM 701 C C . ILE A 1 87 ? -9.145 -2.308 20.591 1.00 95.75 87 ILE A C 1
ATOM 703 O O . ILE A 1 87 ? -9.467 -1.988 21.735 1.00 95.75 87 ILE A O 1
ATOM 707 N N . ALA A 1 88 ? -9.129 -1.423 19.591 1.00 96.69 88 ALA A N 1
ATOM 708 C CA . ALA A 1 88 ? -9.560 -0.039 19.761 1.00 96.69 88 ALA A CA 1
ATOM 709 C C . ALA A 1 88 ? -11.050 0.052 20.126 1.00 96.69 88 ALA A C 1
ATOM 711 O O . ALA A 1 88 ? -11.389 0.753 21.077 1.00 96.69 88 ALA A O 1
ATOM 712 N N . ALA A 1 89 ? -11.906 -0.713 19.443 1.00 96.25 89 ALA A N 1
ATOM 713 C CA . ALA A 1 89 ? -13.339 -0.783 19.726 1.00 96.25 89 ALA A CA 1
ATOM 714 C C . ALA A 1 89 ? -13.630 -1.296 21.148 1.00 96.25 89 ALA A C 1
ATOM 716 O O . ALA A 1 89 ? -14.440 -0.710 21.865 1.00 96.25 89 ALA A O 1
ATOM 717 N N . ILE A 1 90 ? -12.920 -2.341 21.596 1.00 95.19 90 ILE A N 1
ATOM 718 C CA . ILE A 1 90 ? -13.041 -2.862 22.968 1.00 95.19 90 ILE A CA 1
ATOM 719 C C . ILE A 1 90 ? -12.658 -1.785 23.988 1.00 95.19 90 ILE A C 1
ATOM 721 O O . ILE A 1 90 ? -13.405 -1.545 24.931 1.00 95.19 90 ILE A O 1
ATOM 725 N N . LYS A 1 91 ? -11.529 -1.095 23.785 1.00 96.62 91 LYS A N 1
ATOM 726 C CA . LYS A 1 91 ? -11.078 -0.028 24.694 1.00 96.62 91 LYS A CA 1
ATOM 727 C C . LYS A 1 91 ? -12.061 1.137 24.764 1.00 96.62 91 LYS A C 1
ATOM 729 O O . LYS A 1 91 ? -12.259 1.700 25.836 1.00 96.62 91 LYS A O 1
ATOM 734 N N . GLU A 1 92 ? -12.646 1.522 23.636 1.00 96.00 92 GLU A N 1
ATOM 735 C CA . GLU A 1 92 ? -13.650 2.584 23.582 1.00 96.00 92 GLU A CA 1
ATOM 736 C C . GLU A 1 92 ? -14.906 2.199 24.376 1.00 96.00 92 GLU A C 1
ATOM 738 O O . GLU A 1 92 ? -15.381 2.971 25.210 1.00 96.00 92 GLU A O 1
ATOM 743 N N . MET A 1 93 ? -15.393 0.973 24.178 1.00 94.38 93 MET A N 1
ATOM 744 C CA . MET A 1 93 ? -16.517 0.420 24.931 1.00 94.38 93 MET A CA 1
ATOM 745 C C . MET A 1 93 ? -16.212 0.344 26.438 1.00 94.38 93 MET A C 1
ATOM 747 O O . MET A 1 93 ? -17.030 0.784 27.242 1.00 94.38 93 MET A O 1
ATOM 751 N N . GLU A 1 94 ? -15.017 -0.100 26.844 1.00 94.38 94 GLU A N 1
ATOM 752 C CA . GLU A 1 94 ? -14.604 -0.137 28.258 1.00 94.38 94 GLU A CA 1
ATOM 753 C C . GLU A 1 94 ? -14.566 1.260 28.896 1.00 94.38 94 GLU A C 1
ATOM 755 O O . GLU A 1 94 ? -15.003 1.449 30.034 1.00 94.38 94 GLU A O 1
ATOM 760 N N . GLN A 1 95 ? -14.075 2.264 28.163 1.00 94.69 95 GLN A N 1
ATOM 761 C CA . GLN A 1 95 ? -14.084 3.656 28.619 1.00 94.69 95 GLN A CA 1
ATOM 762 C C . GLN A 1 95 ? -15.508 4.183 28.785 1.00 94.69 95 GLN A C 1
ATOM 764 O O . GLN A 1 95 ? -15.803 4.881 29.760 1.00 94.69 95 GLN A O 1
ATOM 769 N N . TRP A 1 96 ? -16.396 3.842 27.852 1.00 94.31 96 TRP A N 1
ATOM 770 C CA . TRP A 1 96 ? -17.806 4.185 27.951 1.00 94.31 96 TRP A CA 1
ATOM 771 C C . TRP A 1 96 ? -18.460 3.515 29.163 1.00 94.31 96 TRP A C 1
ATOM 773 O O . TRP A 1 96 ? -19.119 4.212 29.929 1.00 94.31 96 TRP A O 1
ATOM 783 N N . GLU A 1 97 ? -18.224 2.218 29.403 1.00 92.81 97 GLU A N 1
ATOM 784 C CA . GLU A 1 97 ? -18.772 1.497 30.564 1.00 92.81 97 GLU A CA 1
ATOM 785 C C . GLU A 1 97 ? -18.286 2.115 31.881 1.00 92.81 97 GLU A C 1
ATOM 787 O O . GLU A 1 97 ? -19.083 2.333 32.796 1.00 92.81 97 GLU A O 1
ATOM 792 N N . SER A 1 98 ? -16.994 2.452 31.971 1.00 94.25 98 SER A N 1
ATOM 793 C CA . SER A 1 98 ? -16.431 3.127 33.144 1.00 94.25 98 SER A CA 1
ATOM 794 C C . SER A 1 98 ? -17.110 4.473 33.388 1.00 94.25 98 SER A C 1
ATOM 796 O O . SER A 1 98 ? -17.508 4.776 34.511 1.00 94.25 98 SER A O 1
ATOM 798 N N . LYS A 1 99 ? -17.285 5.275 32.334 1.00 93.88 99 LYS A N 1
ATOM 799 C CA . LYS A 1 99 ? -17.931 6.587 32.428 1.00 93.88 99 LYS A CA 1
ATOM 800 C C . LYS A 1 99 ? -19.414 6.475 32.780 1.00 93.88 99 LYS A C 1
ATOM 802 O O . LYS A 1 99 ? -19.909 7.280 33.564 1.00 93.88 99 LYS A O 1
ATOM 807 N N . ALA A 1 100 ? -20.116 5.505 32.201 1.00 93.31 100 ALA A N 1
ATOM 808 C CA . ALA A 1 100 ? -21.512 5.226 32.510 1.00 93.31 100 ALA A CA 1
ATOM 809 C C . ALA A 1 100 ? -21.675 4.900 33.994 1.00 93.31 100 ALA A C 1
ATOM 811 O O . ALA A 1 100 ? -22.472 5.536 34.678 1.00 93.31 100 ALA A O 1
ATOM 812 N N . ARG A 1 101 ? -20.834 4.002 34.511 1.00 93.25 101 ARG A N 1
ATOM 813 C CA . ARG A 1 101 ? -20.857 3.607 35.918 1.00 93.25 101 ARG A CA 1
ATOM 814 C C . ARG A 1 101 ? -20.538 4.762 36.866 1.00 93.25 101 ARG A C 1
ATOM 816 O O . ARG A 1 101 ? -21.190 4.901 37.898 1.00 93.25 101 ARG A O 1
ATOM 823 N N . ASP A 1 102 ? -19.572 5.607 36.516 1.00 95.06 102 ASP A N 1
ATOM 824 C CA . ASP A 1 102 ? -19.238 6.796 37.308 1.00 95.06 102 ASP A CA 1
ATOM 825 C C . ASP A 1 102 ? -20.394 7.802 37.375 1.00 95.06 102 ASP A C 1
ATOM 827 O O . ASP A 1 102 ? -20.606 8.423 38.417 1.00 95.06 102 ASP A O 1
ATOM 831 N N . LEU A 1 103 ? -21.139 7.977 36.279 1.00 94.00 103 LEU A N 1
ATOM 832 C CA . LEU A 1 103 ? -22.308 8.858 36.229 1.00 94.00 103 LEU A CA 1
ATOM 833 C C . LEU A 1 103 ? -23.474 8.286 37.036 1.00 94.00 103 LEU A C 1
ATOM 835 O O . LEU A 1 103 ? -24.054 9.000 37.850 1.00 94.00 103 LEU A O 1
ATOM 839 N N . GLU A 1 104 ? -23.744 6.988 36.902 1.00 92.62 104 GLU A N 1
ATOM 840 C CA . GLU A 1 104 ? -24.771 6.300 37.690 1.00 92.62 104 GLU A CA 1
ATOM 841 C C . GLU A 1 104 ? -24.511 6.424 39.198 1.00 92.62 104 GLU A C 1
ATOM 843 O O . GLU A 1 104 ? -25.426 6.720 39.966 1.00 92.62 104 GLU A O 1
ATOM 848 N N . LEU A 1 105 ? -23.254 6.273 39.633 1.00 93.62 105 LEU A N 1
ATOM 849 C CA . LEU A 1 105 ? -22.865 6.452 41.038 1.00 93.62 105 LEU A CA 1
ATOM 850 C C . LEU A 1 105 ? -23.079 7.885 41.547 1.00 93.62 105 LEU A C 1
ATOM 852 O O . LEU A 1 105 ? -23.254 8.088 42.748 1.00 93.62 105 LEU A O 1
ATOM 856 N N . ARG A 1 106 ? -23.071 8.877 40.651 1.00 94.31 106 ARG A N 1
ATOM 857 C CA . ARG A 1 106 ? -23.367 10.285 40.961 1.00 94.31 106 ARG A CA 1
ATOM 858 C C . ARG A 1 106 ? -24.861 10.613 40.878 1.00 94.31 106 ARG A C 1
ATOM 860 O O . ARG A 1 106 ? -25.244 11.717 41.254 1.00 94.31 106 ARG A O 1
ATOM 867 N N . GLY A 1 107 ? -25.694 9.666 40.441 1.00 93.25 107 GLY A N 1
ATOM 868 C CA . GLY A 1 107 ? -27.130 9.853 40.222 1.00 93.25 107 GLY A CA 1
ATOM 869 C C . GLY A 1 107 ? -27.485 10.460 38.860 1.00 93.25 107 GLY A C 1
ATOM 870 O O . GLY A 1 107 ? -28.642 10.816 38.645 1.00 93.25 107 GLY A O 1
ATOM 871 N N . ASP A 1 108 ? -26.514 10.570 37.952 1.00 93.88 108 ASP A N 1
ATOM 872 C CA . ASP A 1 108 ? -26.714 11.041 36.584 1.00 93.88 108 ASP A CA 1
ATOM 873 C C . ASP A 1 108 ? -27.047 9.875 35.634 1.00 93.88 108 ASP A C 1
ATOM 875 O O . ASP A 1 108 ? -26.794 8.704 35.923 1.00 93.88 108 ASP A O 1
ATOM 879 N N . ASN A 1 109 ? -27.601 10.196 34.460 1.00 89.81 109 ASN A N 1
ATOM 880 C CA . ASN A 1 109 ? -27.887 9.199 33.428 1.00 89.81 109 ASN A CA 1
ATOM 881 C C . ASN A 1 109 ? -26.610 8.739 32.711 1.00 89.81 109 ASN A C 1
ATOM 883 O O . ASN A 1 109 ? -25.710 9.539 32.436 1.00 89.81 109 ASN A O 1
ATOM 887 N N . ALA A 1 110 ? -26.583 7.462 32.321 1.00 89.12 110 ALA A N 1
ATOM 888 C CA . ALA A 1 110 ? -25.528 6.922 31.476 1.00 89.12 110 ALA A CA 1
ATOM 889 C C . ALA A 1 110 ? -25.436 7.682 30.130 1.00 89.12 110 ALA A C 1
ATOM 891 O O . ALA A 1 110 ? -26.457 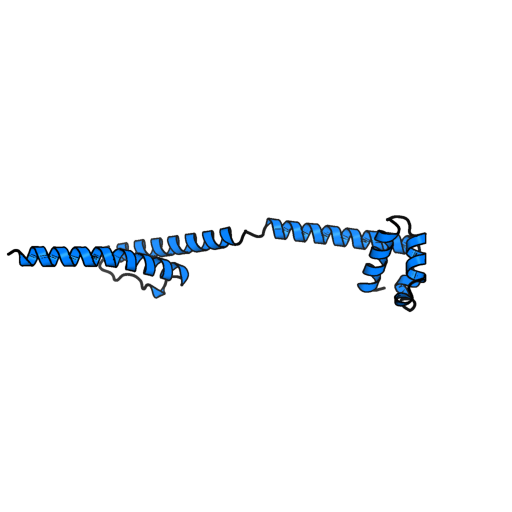8.138 29.598 1.00 89.12 110 ALA A O 1
ATOM 892 N N . PRO A 1 111 ? -24.230 7.821 29.546 1.00 88.94 111 PRO A N 1
ATOM 893 C CA . PRO A 1 111 ? -24.056 8.409 28.224 1.00 88.94 111 PRO A CA 1
ATOM 894 C C . PRO A 1 111 ? -24.836 7.625 27.165 1.00 88.94 111 PRO A C 1
ATOM 896 O O . PRO A 1 111 ? -25.076 6.434 27.314 1.00 88.94 111 PRO A O 1
ATOM 899 N N . SER A 1 112 ? -25.202 8.260 26.052 1.00 89.38 112 SER A N 1
ATOM 900 C CA . SER A 1 112 ? -25.841 7.534 24.948 1.00 89.38 112 SER A CA 1
ATOM 901 C C . SER A 1 112 ? -24.864 6.545 24.300 1.00 89.38 112 SER A C 1
ATOM 903 O O . SER A 1 112 ? -23.700 6.881 24.071 1.00 89.38 112 SER A O 1
ATOM 905 N N . LEU A 1 113 ? -25.350 5.352 23.944 1.00 86.44 113 LEU A N 1
ATOM 906 C CA . LEU A 1 113 ? -24.611 4.378 23.128 1.00 86.44 113 LEU A CA 1
ATOM 907 C C . LEU A 1 113 ? -24.347 4.886 21.704 1.00 86.44 113 LEU A C 1
ATOM 909 O O . LEU A 1 113 ? -23.410 4.435 21.058 1.00 86.44 113 LEU A O 1
ATOM 913 N N . GLY A 1 114 ? -25.125 5.862 21.222 1.00 88.06 114 GLY A N 1
ATOM 914 C CA . GLY A 1 114 ? -24.893 6.498 19.921 1.00 88.06 114 GLY A CA 1
ATOM 915 C C . GLY A 1 114 ? -23.620 7.351 19.855 1.00 88.06 114 GLY A C 1
ATOM 916 O O . GLY A 1 114 ? -23.298 7.862 18.790 1.00 88.06 114 GLY A O 1
ATOM 917 N N . LEU A 1 115 ? -22.920 7.533 20.981 1.00 88.31 115 LEU A N 1
ATOM 918 C CA . LEU A 1 115 ? -21.621 8.206 21.034 1.00 88.31 115 LEU A CA 1
ATOM 919 C C . LEU A 1 115 ? -20.445 7.266 20.733 1.00 88.31 115 LEU A C 1
ATOM 921 O O . LEU A 1 115 ? -19.333 7.758 20.566 1.00 88.31 115 LEU A O 1
ATOM 925 N N . LEU A 1 116 ? -20.679 5.951 20.706 1.00 92.62 116 LEU A N 1
ATOM 926 C CA . LEU A 1 116 ? -19.674 4.954 20.352 1.00 92.62 116 LEU A CA 1
ATOM 927 C C . LEU A 1 116 ? -19.504 4.869 18.832 1.00 92.62 116 LEU A C 1
ATOM 929 O O . LEU A 1 116 ? -20.462 5.067 18.078 1.00 92.62 116 LEU A O 1
ATOM 933 N N . SER A 1 117 ? -18.302 4.507 18.385 1.00 93.56 117 SER A N 1
ATOM 934 C CA . SER A 1 117 ? -18.076 4.033 17.016 1.00 93.56 117 SER A CA 1
ATOM 935 C C . SER A 1 117 ? -18.965 2.827 16.684 1.00 93.56 117 SER A C 1
ATOM 937 O O . SER A 1 117 ? -19.415 2.104 17.576 1.00 93.56 117 SER A O 1
ATOM 939 N N . GLU A 1 118 ? -19.231 2.586 15.395 1.00 93.38 118 GLU A N 1
ATOM 940 C CA . GLU A 1 118 ? -20.065 1.451 14.967 1.00 93.38 118 GLU A CA 1
ATOM 941 C C . GLU A 1 118 ? -19.496 0.118 15.462 1.00 93.38 118 GLU A C 1
ATOM 943 O O . GLU A 1 118 ? -20.238 -0.739 15.940 1.00 93.38 118 GLU A O 1
ATOM 948 N N . GLU A 1 119 ? -18.173 -0.035 15.414 1.00 92.88 119 GLU A N 1
ATOM 949 C CA . GLU A 1 119 ? -17.492 -1.234 15.884 1.00 92.88 119 GLU A CA 1
ATOM 950 C C . GLU A 1 119 ? -17.559 -1.379 17.406 1.00 92.88 119 GLU A C 1
ATOM 952 O O . GLU A 1 119 ? -17.822 -2.475 17.898 1.00 92.88 119 GLU A O 1
ATOM 957 N N . ALA A 1 120 ? -17.369 -0.295 18.164 1.00 93.50 120 ALA A N 1
ATOM 958 C CA . ALA A 1 120 ? -17.504 -0.339 19.619 1.00 93.50 120 ALA A CA 1
ATOM 959 C C . ALA A 1 120 ? -18.953 -0.602 20.049 1.00 93.50 120 ALA A C 1
ATOM 961 O O . ALA A 1 120 ? -19.190 -1.316 21.025 1.00 93.50 120 ALA A O 1
ATOM 962 N N . ARG A 1 121 ? -19.931 -0.079 19.300 1.00 93.81 121 ARG A N 1
ATOM 963 C CA . ARG A 1 121 ? -21.351 -0.346 19.537 1.00 93.81 121 ARG A CA 1
ATOM 964 C C . ARG A 1 121 ? -21.692 -1.811 19.285 1.00 93.81 121 ARG A C 1
ATOM 966 O O . ARG A 1 121 ? -22.351 -2.401 20.130 1.00 93.81 121 ARG A O 1
ATOM 973 N N . ALA A 1 122 ? -21.201 -2.407 18.198 1.00 92.88 122 ALA A N 1
ATOM 974 C CA . ALA A 1 122 ? -21.404 -3.830 17.921 1.00 92.88 122 ALA A CA 1
ATOM 975 C C . ALA A 1 122 ? -20.839 -4.718 19.045 1.00 92.88 122 ALA A C 1
ATOM 977 O O . ALA A 1 122 ? -21.522 -5.620 19.522 1.00 92.88 122 ALA A O 1
ATOM 978 N N . VAL A 1 123 ? -19.633 -4.404 19.538 1.00 93.75 123 VAL A N 1
ATOM 979 C CA . VAL A 1 123 ? -19.031 -5.092 20.697 1.00 93.75 123 VAL A CA 1
ATOM 980 C C . VAL A 1 123 ? -19.887 -4.923 21.960 1.00 93.75 123 VAL A C 1
ATOM 982 O O . VAL A 1 123 ? -20.044 -5.858 22.747 1.00 93.75 123 VAL A O 1
ATOM 985 N N . MET A 1 124 ? -20.447 -3.730 22.180 1.00 92.38 124 MET A N 1
ATOM 986 C CA . MET A 1 124 ? -21.318 -3.472 23.326 1.00 92.38 124 MET A CA 1
ATOM 987 C C . MET A 1 124 ? -22.647 -4.230 23.221 1.00 92.38 124 MET A C 1
ATOM 989 O O . MET A 1 124 ? -23.110 -4.777 24.219 1.00 92.38 124 MET A O 1
ATOM 993 N N . GLU A 1 125 ? -23.255 -4.275 22.036 1.00 91.44 125 GLU A N 1
ATOM 994 C CA . GLU A 1 125 ? -24.494 -5.010 21.763 1.00 91.44 125 GLU A CA 1
ATOM 995 C C . GLU A 1 125 ? -24.314 -6.509 22.044 1.00 91.44 125 GLU A C 1
ATOM 997 O O . GLU A 1 125 ? -25.076 -7.060 22.838 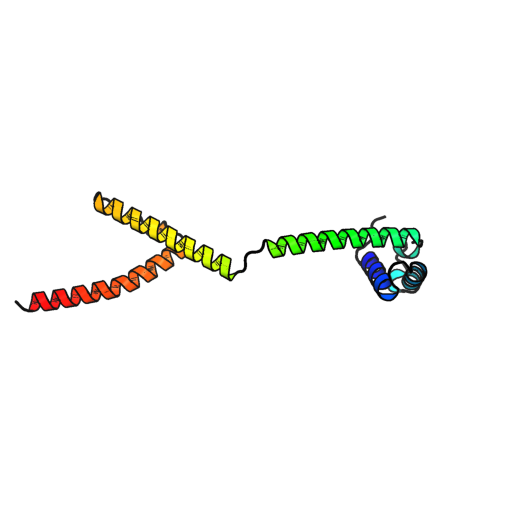1.00 91.44 125 GLU A O 1
ATOM 1002 N N . GLU A 1 126 ? -23.250 -7.130 21.525 1.00 91.44 126 GLU A N 1
ATOM 1003 C CA . GLU A 1 126 ? -22.907 -8.536 21.796 1.00 91.44 126 GLU A CA 1
ATOM 1004 C C . GLU A 1 126 ? -22.792 -8.806 23.308 1.00 91.44 126 GLU A C 1
ATOM 1006 O O . GLU A 1 126 ? -23.430 -9.707 23.858 1.00 91.44 126 GLU A O 1
ATOM 1011 N N . ARG A 1 127 ? -22.059 -7.952 24.032 1.00 90.38 127 ARG A N 1
ATOM 1012 C CA . ARG A 1 127 ? -21.902 -8.066 25.491 1.00 90.38 127 ARG A CA 1
ATOM 1013 C C . ARG A 1 127 ? -23.227 -7.892 26.245 1.00 90.38 127 ARG A C 1
ATOM 1015 O O . ARG A 1 127 ? -23.437 -8.526 27.285 1.00 90.38 127 ARG A O 1
ATOM 1022 N N . LEU A 1 128 ? -24.112 -7.007 25.784 1.00 90.31 128 LEU A N 1
ATOM 1023 C CA . LEU A 1 128 ? -25.436 -6.821 26.384 1.00 90.31 128 LEU A CA 1
ATOM 1024 C C . LEU A 1 128 ? -26.320 -8.051 26.172 1.00 90.31 128 LEU A C 1
ATOM 1026 O O . LEU A 1 128 ? -27.002 -8.457 27.115 1.00 90.31 128 LEU A O 1
ATOM 1030 N N . GLU A 1 129 ? -26.276 -8.671 24.994 1.00 91.88 129 GLU A N 1
ATOM 1031 C CA . GLU A 1 129 ? -26.994 -9.916 24.701 1.00 91.88 129 GLU A CA 1
ATOM 1032 C C . GLU A 1 129 ? -26.528 -11.067 25.608 1.00 91.88 129 GLU A C 1
ATOM 1034 O O . GLU A 1 129 ? -27.352 -11.747 26.237 1.00 91.88 129 GLU A O 1
ATOM 1039 N N . GLU A 1 130 ? -25.213 -11.228 25.780 1.00 91.06 130 GLU A N 1
ATOM 1040 C CA . GLU A 1 130 ? -24.639 -12.215 26.704 1.00 91.06 130 GLU A CA 1
ATOM 1041 C C . GLU A 1 130 ? -25.114 -11.990 28.151 1.00 91.06 130 GLU A C 1
ATOM 1043 O O . GLU A 1 130 ? -25.565 -12.917 28.839 1.00 91.06 130 GLU A O 1
ATOM 1048 N N . ARG A 1 131 ? -25.077 -10.735 28.623 1.00 91.56 131 ARG A N 1
ATOM 1049 C CA . ARG A 1 131 ? -25.553 -10.367 29.968 1.00 91.56 131 ARG A CA 1
ATOM 1050 C C . ARG A 1 131 ? -27.053 -10.600 30.127 1.00 91.56 131 ARG A C 1
ATOM 1052 O O . ARG A 1 131 ? -27.488 -11.061 31.187 1.00 91.56 131 ARG A O 1
ATOM 1059 N N . GLN A 1 132 ? -27.848 -10.315 29.098 1.00 93.00 132 GLN A N 1
ATOM 1060 C CA . GLN A 1 132 ? -29.305 -10.418 29.149 1.00 93.00 132 GLN A CA 1
ATOM 1061 C C . GLN A 1 132 ? -29.772 -11.851 29.420 1.00 93.00 132 GLN A C 1
ATOM 1063 O O . GLN A 1 132 ? -30.750 -12.054 30.148 1.00 93.00 132 GLN A O 1
ATOM 1068 N N . THR A 1 133 ? -29.046 -12.848 28.917 1.00 91.75 133 THR A N 1
ATOM 1069 C CA . THR A 1 133 ? -29.313 -14.264 29.210 1.00 91.75 133 THR A CA 1
ATOM 1070 C C . THR A 1 133 ? -29.198 -14.551 30.710 1.00 91.75 133 THR A C 1
ATOM 1072 O O . THR A 1 133 ? -30.109 -15.117 31.320 1.00 91.75 133 THR A O 1
ATOM 1075 N N . SER A 1 134 ? -28.121 -14.072 31.339 1.00 93.56 134 SER A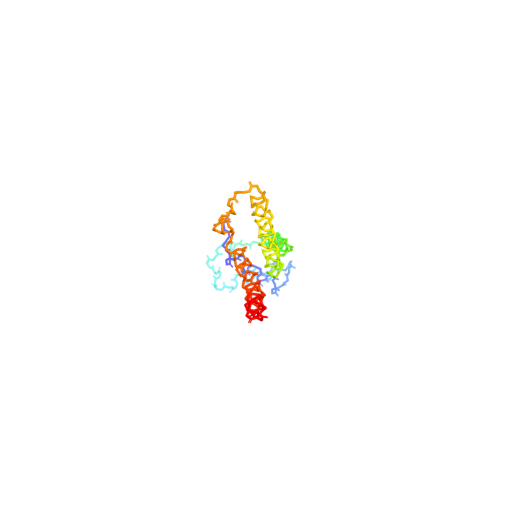 N 1
ATOM 1076 C CA . SER A 1 134 ? -27.895 -14.227 32.782 1.00 93.56 134 SER A CA 1
ATOM 1077 C C . SER A 1 134 ? -28.946 -13.485 33.614 1.00 93.56 134 SER A C 1
ATOM 1079 O O . SER A 1 134 ? -29.493 -14.038 34.570 1.00 93.56 134 SER A O 1
ATOM 1081 N N . ILE A 1 135 ? -29.285 -12.251 33.227 1.00 94.00 135 ILE A N 1
ATOM 1082 C CA . ILE A 1 135 ? -30.322 -11.448 33.895 1.00 94.00 135 ILE A CA 1
ATOM 1083 C C . ILE A 1 135 ? -31.679 -12.156 33.836 1.00 94.00 135 ILE A C 1
ATOM 1085 O O . ILE A 1 135 ? -32.390 -12.223 34.839 1.00 94.00 135 ILE A O 1
ATOM 1089 N N . SER A 1 136 ? -32.038 -12.700 32.673 1.00 94.06 136 SER A N 1
ATOM 1090 C CA . SER A 1 136 ? -33.312 -13.399 32.477 1.00 94.06 136 SER A CA 1
ATOM 1091 C C . SER A 1 136 ? -33.415 -14.621 33.390 1.00 94.06 136 SER A C 1
ATOM 1093 O O . SER A 1 136 ? -34.439 -14.812 34.046 1.00 94.06 136 SER A O 1
ATOM 1095 N N . ARG A 1 137 ? -32.323 -15.385 33.530 1.00 93.94 137 ARG A N 1
ATOM 1096 C CA . ARG A 1 137 ? -32.262 -16.525 34.451 1.00 93.94 137 ARG A CA 1
ATOM 1097 C C . ARG A 1 137 ? -32.411 -16.111 35.917 1.00 93.94 137 ARG A C 1
ATOM 1099 O O . ARG A 1 137 ? -33.127 -16.771 36.665 1.00 93.94 137 ARG A O 1
ATOM 1106 N N . LEU A 1 138 ? -31.770 -15.020 36.338 1.00 95.25 138 LEU A N 1
ATOM 1107 C CA . LEU A 1 138 ? -31.903 -14.517 37.711 1.00 95.25 138 LEU A CA 1
ATOM 1108 C C . LEU A 1 138 ? -33.340 -14.086 38.029 1.00 95.25 138 LEU A C 1
ATOM 1110 O O . LEU A 1 138 ? -33.847 -14.406 39.102 1.00 95.25 138 LEU A O 1
ATOM 1114 N N . ARG A 1 139 ? -34.018 -13.421 37.087 1.00 93.50 139 ARG A N 1
ATOM 1115 C CA . ARG A 1 139 ? -35.432 -13.031 37.234 1.00 93.50 139 ARG A CA 1
ATOM 1116 C C . ARG A 1 139 ? -36.361 -14.239 37.352 1.00 93.50 139 ARG A C 1
ATOM 1118 O O . ARG A 1 139 ? -37.313 -14.211 38.130 1.00 93.50 139 ARG A O 1
ATOM 1125 N N . GLU A 1 140 ? -36.086 -15.304 36.602 1.00 94.81 140 GLU A N 1
ATOM 1126 C CA . GLU A 1 140 ? -36.831 -16.561 36.704 1.00 94.81 140 GLU A CA 1
ATOM 1127 C C . GLU A 1 140 ? -36.701 -17.166 38.110 1.00 94.81 140 GLU A C 1
ATOM 1129 O O . GLU A 1 140 ? -37.709 -17.485 38.740 1.00 94.81 140 GLU A O 1
ATOM 1134 N N . ILE A 1 141 ? -35.473 -17.246 38.636 1.00 94.19 141 ILE A N 1
ATOM 1135 C CA . ILE A 1 141 ? -35.203 -17.737 39.996 1.00 94.19 141 ILE A CA 1
ATOM 1136 C C . ILE A 1 141 ? -35.911 -16.863 41.036 1.00 94.19 141 ILE A C 1
ATOM 1138 O O . ILE A 1 141 ? -36.567 -17.384 41.935 1.00 94.19 141 ILE A O 1
ATOM 1142 N N . GLU A 1 142 ? -35.821 -15.537 40.910 1.00 93.75 142 GLU A N 1
ATOM 1143 C CA . GLU A 1 142 ? -36.501 -14.612 41.820 1.00 93.75 142 GLU A CA 1
ATOM 1144 C C . GLU A 1 142 ? -38.017 -14.855 41.840 1.00 93.75 142 GLU A C 1
ATOM 1146 O O . GLU A 1 142 ? -38.634 -14.886 42.907 1.00 93.75 142 GLU A O 1
ATOM 1151 N N . THR A 1 143 ? -38.613 -15.082 40.668 1.00 93.31 143 THR A N 1
ATOM 1152 C CA . THR A 1 143 ? -40.044 -15.377 40.529 1.00 93.31 143 THR A CA 1
ATOM 1153 C C . THR A 1 143 ? -40.411 -16.687 41.228 1.00 93.31 143 THR A C 1
ATOM 1155 O O . THR A 1 143 ? -41.389 -16.725 41.974 1.00 93.31 143 THR A O 1
ATOM 1158 N N . GLN A 1 144 ? -39.605 -17.739 41.051 1.00 91.88 144 GLN A N 1
ATOM 1159 C CA . GLN A 1 144 ? -39.801 -19.028 41.723 1.00 91.88 144 GLN A CA 1
ATOM 1160 C C . GLN A 1 144 ? -39.725 -18.881 43.249 1.00 91.88 144 GLN A C 1
ATOM 1162 O O . GLN A 1 144 ? -40.613 -19.350 43.955 1.00 91.88 144 GLN A O 1
ATOM 1167 N N . VAL A 1 145 ? -38.720 -18.166 43.765 1.00 92.00 145 VAL A N 1
ATOM 1168 C CA . VAL A 1 145 ? -38.547 -17.942 45.211 1.00 92.00 145 VAL A CA 1
ATOM 1169 C C . VAL A 1 145 ? -39.697 -17.122 45.798 1.00 92.00 145 VAL A C 1
ATOM 1171 O O . VAL A 1 145 ? -40.189 -17.447 46.878 1.00 92.00 145 VAL A O 1
ATOM 1174 N N . ARG A 1 146 ? -40.165 -16.079 45.097 1.00 88.81 146 ARG A N 1
ATOM 1175 C CA . ARG A 1 146 ? -41.332 -15.289 45.529 1.00 88.81 146 ARG A CA 1
ATOM 1176 C C . ARG A 1 146 ? -42.616 -16.122 45.576 1.00 88.81 146 ARG A C 1
ATOM 1178 O O . ARG A 1 146 ? -43.455 -15.849 46.428 1.00 88.81 146 ARG A O 1
ATOM 1185 N N . GLY A 1 147 ? -42.754 -17.109 44.689 1.00 79.50 147 GLY A N 1
ATOM 1186 C CA . GLY A 1 147 ? -43.889 -18.035 44.637 1.00 79.50 147 GLY A CA 1
ATOM 1187 C C . GLY A 1 147 ? -43.866 -19.153 45.687 1.00 79.50 147 GLY A C 1
ATOM 1188 O O . GLY A 1 147 ? -44.885 -19.802 45.884 1.00 79.50 147 GLY A O 1
ATOM 1189 N N . CYS A 1 148 ? -42.746 -19.364 46.387 1.00 75.06 148 CYS A N 1
ATOM 1190 C CA . CYS A 1 148 ? -42.618 -20.337 47.481 1.00 75.06 148 CYS A CA 1
ATOM 1191 C C . CYS A 1 148 ? -43.07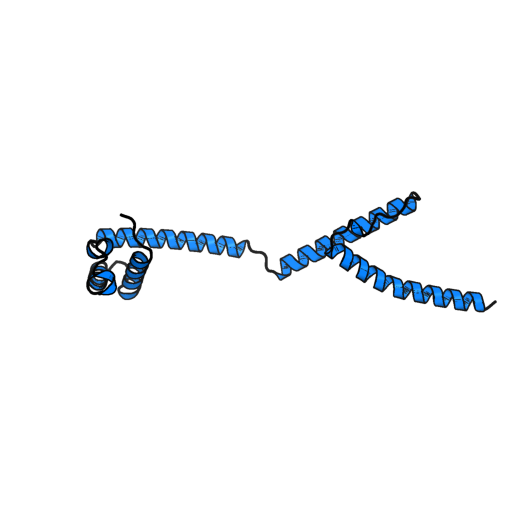1 -19.790 48.855 1.00 75.06 148 CYS A C 1
ATOM 1193 O O . CYS A 1 148 ? -42.637 -20.309 49.886 1.00 75.06 148 CYS A O 1
ATOM 1195 N N . LYS A 1 149 ? -43.889 -18.729 48.881 1.00 54.69 149 LYS A N 1
ATOM 1196 C CA . LYS A 1 149 ? -44.498 -18.167 50.097 1.00 54.69 149 LYS A CA 1
ATOM 1197 C C . LYS A 1 149 ? -45.927 -18.647 50.293 1.00 54.69 149 LYS A C 1
ATOM 1199 O O . LYS A 1 149 ? -46.667 -18.681 49.289 1.00 54.69 149 LYS A O 1
#

Secondary structure (DSSP, 8-state):
-PPPHHHHHHHHHHHHHH-TT-HHHHHHHHHH-GGGTT-HHHHT--HHHHHHHHHHHHHHHHHHHHHHHHHHHHSPPHHHHHHHHHHHHHHHHHHHHHHHHHHHHHTPPPPPGGGS-HHHHHHHHHHHHHHHHHHHHHHHHHHHHHHT-

InterPro domains:
  IPR009057 Homedomain-like superfamily [SSF46689] (3-71)
  IPR015195 SLIDE domain [PF09111] (3-65)

Sequence (149 aa):
AHFALEQDRALLAAVDKFGYGNWEAVREELRSDVHLQFQHAVQGMNQDMIGKRIDYRMRQMEKEVEAREKKLKSEKPANVVAAEKAIAAIKEMEQWESKARDLELRGDNAPSLGLLSEEARAVMEERLEERQTSISRLREIETQVRGCK

Radius of gyration: 35.22 Å; chains: 1; bounding box: 72×35×88 Å